Protein AF-A0A8E0M313-F1 (afdb_monomer_lite)

Radius of gyration: 15.92 Å; chains: 1; bounding box: 55×31×40 Å

Organism: NCBI:txid1256218

Secondary structure (DSSP, 8-state):
----------HHHHHHHHHHHHHHHHHHHHHH---HHHHHHHH-TT-TTSSEE-TTSPEE-TTS-HHHHHHHHHHHHHHHHHHTT-

Structure (mmCIF, N/CA/C/O backbone):
data_AF-A0A8E0M313-F1
#
_entry.id   AF-A0A8E0M313-F1
#
loop_
_atom_site.group_PDB
_atom_site.id
_atom_site.type_symbol
_atom_site.label_atom_id
_atom_site.label_alt_id
_atom_site.label_comp_id
_atom_site.label_asym_id
_atom_site.label_entity_id
_atom_site.label_seq_id
_atom_site.pdbx_PDB_ins_code
_atom_site.Cartn_x
_atom_site.Cartn_y
_atom_site.Cartn_z
_atom_site.occupancy
_atom_site.B_iso_or_equiv
_atom_site.auth_seq_id
_atom_site.auth_comp_id
_atom_site.auth_asym_id
_atom_site.auth_atom_id
_atom_site.pdbx_PDB_model_num
ATOM 1 N N . MET A 1 1 ? 39.192 -16.227 -19.235 1.00 39.62 1 MET A N 1
ATOM 2 C CA . MET A 1 1 ? 38.719 -14.826 -19.250 1.00 39.62 1 MET A CA 1
ATOM 3 C C . MET A 1 1 ? 37.285 -14.828 -18.748 1.00 39.62 1 MET A C 1
ATOM 5 O O . MET A 1 1 ? 36.472 -15.559 -19.297 1.00 39.62 1 MET A O 1
ATOM 9 N N . GLY A 1 2 ? 37.045 -14.170 -17.610 1.00 40.44 2 GLY A N 1
ATOM 10 C CA . GLY A 1 2 ? 35.829 -14.299 -16.804 1.00 40.44 2 GLY A CA 1
ATOM 11 C C . GLY A 1 2 ? 34.576 -13.803 -17.519 1.00 40.44 2 GLY A C 1
ATOM 12 O O . GLY A 1 2 ? 34.567 -12.710 -18.080 1.00 40.44 2 GLY A O 1
ATOM 13 N N . GLY A 1 3 ? 33.532 -14.631 -17.484 1.00 42.72 3 GLY A N 1
ATOM 14 C CA . GLY A 1 3 ? 32.210 -14.308 -17.998 1.00 42.72 3 GLY A CA 1
ATOM 15 C C . GLY A 1 3 ? 31.617 -13.120 -17.254 1.00 42.72 3 GLY A C 1
ATOM 16 O O . GLY A 1 3 ? 31.408 -13.162 -16.042 1.00 42.72 3 GLY A O 1
ATOM 17 N N . VAL A 1 4 ? 31.334 -12.059 -17.998 1.00 50.19 4 VAL A N 1
ATOM 18 C CA . VAL A 1 4 ? 30.567 -10.919 -17.515 1.00 50.19 4 VAL A CA 1
ATOM 19 C C . VAL A 1 4 ? 29.105 -11.361 -17.455 1.00 50.19 4 VAL A C 1
ATOM 21 O O . VAL A 1 4 ? 28.356 -11.222 -18.418 1.00 50.19 4 VAL A O 1
ATOM 24 N N . ILE A 1 5 ? 28.690 -11.945 -16.331 1.00 49.50 5 ILE A N 1
ATOM 25 C CA . ILE A 1 5 ? 27.268 -12.133 -16.030 1.00 49.50 5 ILE A CA 1
ATOM 26 C C . ILE A 1 5 ? 26.739 -10.766 -15.585 1.00 49.50 5 ILE A C 1
ATOM 28 O O . ILE A 1 5 ? 26.588 -10.475 -14.401 1.00 49.50 5 ILE A O 1
ATOM 32 N N . CYS A 1 6 ? 26.503 -9.883 -16.554 1.00 46.22 6 CYS A N 1
ATOM 33 C CA . CYS A 1 6 ? 25.666 -8.714 -16.335 1.00 46.22 6 CYS A CA 1
ATOM 34 C C . CYS A 1 6 ? 24.234 -9.224 -16.177 1.00 46.22 6 CYS A C 1
ATOM 36 O O . CYS A 1 6 ? 23.608 -9.651 -17.145 1.00 46.22 6 CYS A O 1
ATOM 38 N N . TYR A 1 7 ? 23.740 -9.221 -14.938 1.00 49.19 7 TYR A N 1
ATOM 39 C CA . TYR A 1 7 ? 22.379 -9.587 -14.561 1.00 49.19 7 TYR A CA 1
ATOM 40 C C . TYR A 1 7 ? 21.360 -8.679 -15.263 1.00 49.19 7 TYR A C 1
ATOM 42 O O . TYR A 1 7 ? 20.835 -7.725 -14.689 1.00 49.19 7 TYR A O 1
ATOM 50 N N . ALA A 1 8 ? 21.035 -8.993 -16.513 1.00 51.00 8 ALA A N 1
ATOM 51 C CA . ALA A 1 8 ? 19.788 -8.579 -17.121 1.00 51.00 8 ALA A CA 1
ATOM 52 C C . ALA A 1 8 ? 18.689 -9.329 -16.370 1.00 51.00 8 ALA A C 1
ATOM 54 O O . ALA A 1 8 ? 18.280 -10.406 -16.789 1.00 51.00 8 ALA A O 1
ATOM 55 N N . VAL A 1 9 ? 18.260 -8.803 -15.215 1.00 55.19 9 VAL A N 1
ATOM 56 C CA . VAL A 1 9 ? 17.056 -9.276 -14.526 1.00 55.19 9 VAL A CA 1
ATOM 57 C C . VAL A 1 9 ? 15.958 -9.273 -15.585 1.00 55.19 9 VAL A C 1
ATOM 59 O O . VAL A 1 9 ? 15.572 -8.184 -16.029 1.00 55.19 9 VAL A O 1
ATOM 62 N N . PRO A 1 10 ? 15.494 -10.445 -16.054 1.00 57.91 10 PRO A N 1
ATOM 63 C CA . PRO A 1 10 ? 14.627 -10.483 -17.215 1.00 57.91 10 PRO A CA 1
ATOM 64 C C . PRO A 1 10 ? 13.381 -9.669 -16.893 1.00 57.91 10 PRO A C 1
ATOM 66 O O . PRO A 1 10 ? 12.836 -9.777 -15.794 1.00 57.91 10 PRO A O 1
ATOM 69 N N . VAL A 1 11 ? 12.921 -8.842 -17.832 1.00 60.91 11 VAL A N 1
ATOM 70 C CA . VAL A 1 11 ? 11.720 -7.993 -17.686 1.00 60.91 11 VAL A CA 1
ATOM 71 C C . VAL A 1 11 ? 10.522 -8.795 -17.139 1.00 60.91 11 VAL A C 1
ATOM 73 O O . VAL A 1 11 ? 9.694 -8.281 -16.386 1.00 60.91 11 VAL A O 1
ATOM 76 N N . PHE A 1 12 ? 10.500 -10.097 -17.430 1.00 60.69 12 PHE A N 1
ATOM 77 C CA . PHE A 1 12 ? 9.616 -11.105 -16.859 1.00 60.69 12 PHE A CA 1
ATOM 78 C C . PHE A 1 12 ? 9.582 -11.141 -15.316 1.00 60.69 12 PHE A C 1
ATOM 80 O O . PHE A 1 12 ? 8.505 -11.077 -14.723 1.00 60.69 12 PHE A O 1
ATOM 87 N N . TRP A 1 13 ? 10.738 -11.153 -14.644 1.00 65.50 13 TRP A N 1
ATOM 88 C CA . TRP A 1 13 ? 10.828 -11.183 -13.179 1.00 65.50 13 TRP A CA 1
ATOM 89 C C . TRP A 1 13 ? 10.327 -9.891 -12.547 1.00 65.50 13 TRP A C 1
ATOM 91 O O . TRP A 1 13 ? 9.674 -9.939 -11.508 1.00 65.50 13 TRP A O 1
ATOM 101 N N . LYS A 1 14 ? 10.537 -8.736 -13.198 1.00 69.25 14 LYS A N 1
ATOM 102 C CA . LYS A 1 14 ? 9.953 -7.464 -12.736 1.00 69.25 14 LYS A CA 1
ATOM 103 C C . LYS A 1 14 ? 8.424 -7.519 -12.742 1.00 69.25 14 LYS A C 1
ATOM 105 O O . LYS A 1 14 ? 7.793 -7.024 -11.810 1.00 69.25 14 LYS A O 1
ATOM 110 N N . ARG A 1 15 ? 7.822 -8.152 -13.755 1.00 73.88 15 ARG A N 1
ATOM 111 C CA . ARG A 1 15 ? 6.361 -8.292 -13.873 1.00 73.88 15 ARG A CA 1
ATOM 112 C C . ARG A 1 15 ? 5.785 -9.252 -12.826 1.00 73.88 15 ARG A C 1
ATOM 114 O O . ARG A 1 15 ? 4.750 -8.942 -12.238 1.00 73.88 15 ARG A O 1
ATOM 121 N N . ILE A 1 16 ? 6.470 -10.364 -12.552 1.00 80.19 16 ILE A N 1
ATOM 122 C CA . ILE A 1 16 ? 6.092 -11.315 -11.491 1.00 80.19 16 ILE A CA 1
ATOM 123 C C . ILE A 1 16 ? 6.215 -10.669 -10.110 1.00 80.19 16 ILE A C 1
ATOM 125 O O . ILE A 1 16 ? 5.260 -10.700 -9.335 1.00 80.19 16 ILE A O 1
ATOM 129 N N . LEU A 1 17 ? 7.349 -10.024 -9.823 1.00 79.62 17 LEU A N 1
ATOM 130 C CA . LEU A 1 17 ? 7.593 -9.367 -8.539 1.00 79.62 17 LEU A CA 1
ATOM 131 C C . LEU A 1 17 ? 6.545 -8.284 -8.257 1.00 79.62 17 LEU A C 1
ATOM 133 O O . LEU A 1 17 ? 6.059 -8.161 -7.137 1.00 79.62 17 LEU A O 1
ATOM 137 N N . ARG A 1 18 ? 6.158 -7.523 -9.288 1.00 83.00 18 ARG A N 1
ATOM 138 C CA . ARG A 1 18 ? 5.116 -6.501 -9.180 1.00 83.00 18 ARG A CA 1
ATOM 139 C C . ARG A 1 18 ? 3.757 -7.101 -8.832 1.00 83.00 18 ARG A C 1
ATOM 141 O O . ARG A 1 18 ? 3.114 -6.615 -7.910 1.00 83.00 18 ARG A O 1
ATOM 148 N N . ARG A 1 19 ? 3.329 -8.156 -9.535 1.00 83.44 19 ARG A N 1
ATOM 149 C CA . ARG A 1 19 ? 2.061 -8.847 -9.236 1.00 83.44 19 ARG A CA 1
ATOM 150 C C . ARG A 1 19 ? 2.047 -9.397 -7.815 1.00 83.44 19 ARG A C 1
ATOM 152 O O . ARG A 1 19 ? 1.055 -9.231 -7.116 1.00 83.44 19 ARG A O 1
ATOM 159 N N . HIS A 1 20 ? 3.157 -9.991 -7.386 1.00 86.12 20 HIS A N 1
ATOM 160 C CA . HIS A 1 20 ? 3.291 -10.517 -6.034 1.00 86.12 20 HIS A CA 1
ATOM 161 C C . HIS A 1 20 ? 3.180 -9.407 -4.977 1.00 86.12 20 HIS A C 1
ATOM 163 O O . HIS A 1 20 ? 2.420 -9.546 -4.025 1.00 86.12 20 HIS A O 1
ATOM 169 N N . LEU A 1 21 ? 3.857 -8.270 -5.183 1.00 85.50 21 LEU A N 1
ATOM 170 C CA . LEU A 1 2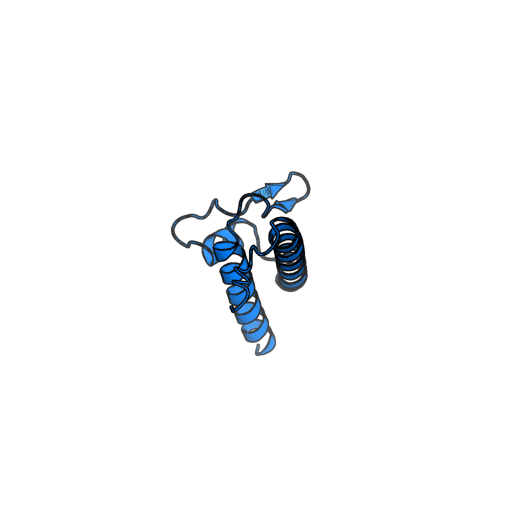1 ? 3.762 -7.107 -4.292 1.00 85.50 21 LEU A CA 1
ATOM 171 C C . LEU A 1 21 ? 2.338 -6.544 -4.213 1.00 85.50 21 LEU A C 1
ATOM 173 O O . LEU A 1 21 ? 1.865 -6.259 -3.118 1.00 85.50 21 LEU A O 1
ATOM 177 N N . ILE A 1 22 ? 1.652 -6.400 -5.350 1.00 86.50 22 ILE A N 1
ATOM 178 C CA . ILE A 1 22 ? 0.266 -5.908 -5.389 1.00 86.50 22 ILE A CA 1
ATOM 179 C C . ILE A 1 22 ? -0.668 -6.865 -4.646 1.00 86.50 22 ILE A C 1
ATOM 181 O O . ILE A 1 22 ? -1.509 -6.419 -3.871 1.00 86.50 22 ILE A O 1
ATOM 185 N N . HIS A 1 23 ? -0.507 -8.174 -4.850 1.00 87.44 23 HIS A N 1
ATOM 186 C CA . HIS A 1 23 ? -1.292 -9.172 -4.132 1.00 87.44 23 HIS A CA 1
ATOM 187 C C . HIS A 1 23 ? -1.069 -9.065 -2.618 1.00 8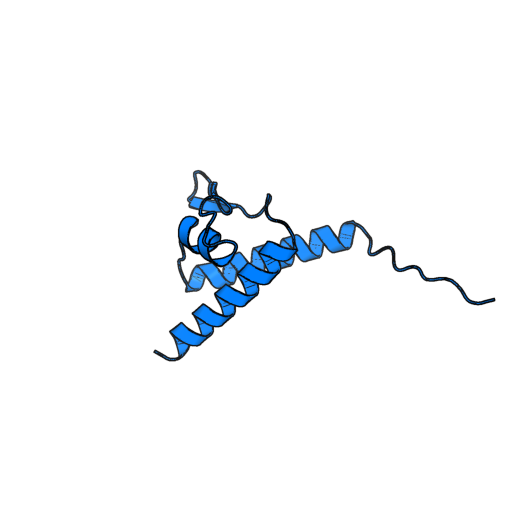7.44 23 HIS A C 1
ATOM 189 O O . HIS A 1 23 ? -2.028 -9.024 -1.856 1.00 87.44 23 HIS A O 1
ATOM 195 N N . GLU A 1 24 ? 0.184 -8.946 -2.178 1.00 87.94 24 GLU A N 1
ATOM 196 C CA . GLU A 1 24 ? 0.520 -8.805 -0.759 1.00 87.94 24 GLU A CA 1
ATOM 197 C C . GLU A 1 24 ? -0.071 -7.526 -0.142 1.00 87.94 24 GLU A C 1
ATOM 199 O O . GLU A 1 24 ? -0.627 -7.570 0.954 1.00 87.94 24 GLU A O 1
ATOM 204 N N . ILE A 1 25 ? -0.024 -6.403 -0.866 1.00 87.75 25 ILE A N 1
ATOM 205 C CA . ILE A 1 25 ? -0.680 -5.143 -0.482 1.00 87.75 25 ILE A CA 1
ATOM 206 C C . ILE A 1 25 ? -2.194 -5.335 -0.340 1.00 87.75 25 ILE A C 1
ATOM 208 O O . ILE A 1 25 ? -2.756 -4.932 0.678 1.00 87.75 25 ILE A O 1
ATOM 212 N N . LYS A 1 26 ? -2.855 -5.968 -1.322 1.00 86.88 26 LYS A N 1
ATOM 213 C CA . LYS A 1 26 ? -4.301 -6.243 -1.268 1.00 86.88 26 LYS A CA 1
ATOM 214 C C . LYS A 1 26 ? -4.648 -7.101 -0.048 1.00 86.88 26 LYS A C 1
ATOM 216 O O . LYS A 1 26 ? -5.570 -6.758 0.687 1.00 86.88 26 LYS A O 1
ATOM 221 N N . THR A 1 27 ? -3.874 -8.152 0.226 1.00 88.06 27 THR A N 1
ATOM 222 C CA . THR A 1 27 ? -4.064 -9.016 1.403 1.00 88.06 27 THR A CA 1
ATOM 223 C C . THR A 1 27 ? -3.867 -8.260 2.719 1.00 88.06 27 THR A C 1
ATOM 225 O O . THR A 1 27 ? -4.657 -8.420 3.647 1.00 88.06 27 THR A O 1
ATOM 228 N N . LEU A 1 28 ? -2.839 -7.410 2.821 1.00 87.00 28 LEU A N 1
ATOM 229 C CA . LEU A 1 28 ? -2.645 -6.560 3.999 1.00 87.00 28 LEU A CA 1
ATOM 230 C C . LEU A 1 28 ? -3.815 -5.588 4.175 1.00 87.00 28 LEU A C 1
ATOM 232 O O . LEU A 1 28 ? -4.291 -5.403 5.295 1.00 87.00 28 LEU A O 1
ATOM 236 N N . ASN A 1 29 ? -4.318 -5.021 3.076 1.00 86.00 29 ASN A N 1
ATOM 237 C CA . ASN A 1 29 ? -5.442 -4.103 3.132 1.00 86.00 29 ASN A CA 1
ATOM 238 C C . ASN A 1 29 ? -6.765 -4.769 3.503 1.00 86.00 29 ASN A C 1
ATOM 240 O O . ASN A 1 29 ? -7.569 -4.139 4.172 1.00 86.00 29 ASN A O 1
ATOM 244 N N . GLN A 1 30 ? -7.003 -6.029 3.137 1.00 84.12 30 GLN A N 1
ATOM 245 C CA . GLN A 1 30 ? -8.231 -6.731 3.532 1.00 84.12 30 GLN A CA 1
ATOM 246 C C . GLN A 1 30 ? -8.436 -6.743 5.058 1.00 84.12 30 GLN A C 1
ATOM 248 O O . GLN A 1 30 ? -9.565 -6.623 5.523 1.00 84.12 30 GLN A O 1
ATOM 253 N N . GLY A 1 31 ? -7.355 -6.819 5.845 1.00 82.62 31 GLY A N 1
ATOM 254 C CA . GLY A 1 31 ? -7.426 -6.732 7.311 1.00 82.62 31 GLY A CA 1
ATOM 255 C C . GLY A 1 31 ? -7.452 -5.303 7.874 1.00 82.62 31 GLY A C 1
ATOM 256 O O . GLY A 1 31 ? -7.867 -5.090 9.015 1.00 82.62 31 GLY A O 1
ATOM 257 N N . LEU A 1 32 ? -6.994 -4.317 7.100 1.00 83.19 32 LEU A N 1
ATOM 258 C CA . LEU A 1 32 ? -6.914 -2.917 7.528 1.00 83.19 32 LEU A CA 1
ATOM 259 C C . LEU A 1 32 ? -8.104 -2.069 7.058 1.00 83.19 32 LEU A C 1
ATOM 261 O O . LEU A 1 32 ? -8.418 -1.087 7.723 1.00 83.19 32 LEU A O 1
ATOM 265 N N . GLN A 1 33 ? -8.771 -2.474 5.973 1.00 85.19 33 G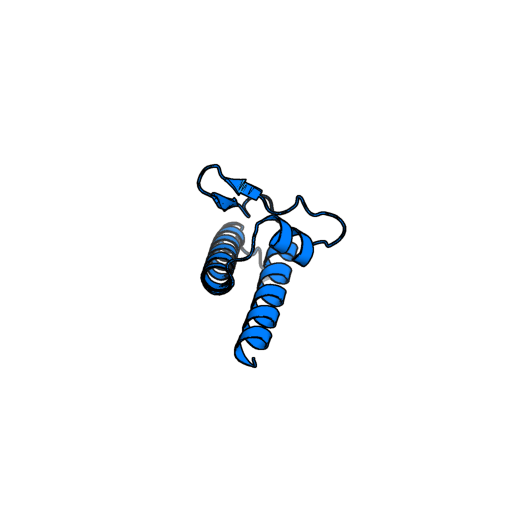LN A N 1
ATOM 266 C CA . GLN A 1 33 ? -9.879 -1.785 5.304 1.00 85.19 33 GLN A CA 1
ATOM 267 C C . GLN A 1 33 ? -9.575 -0.309 4.992 1.00 85.19 33 GLN A C 1
ATOM 269 O O . GLN A 1 33 ? -10.410 0.570 5.198 1.00 85.19 33 GLN A O 1
ATOM 274 N N . LEU A 1 34 ? -8.367 -0.013 4.500 1.00 85.38 34 LEU A N 1
ATOM 275 C CA . LEU A 1 34 ? -7.999 1.350 4.118 1.00 85.38 34 LEU A CA 1
ATOM 276 C C . LEU A 1 34 ? -8.631 1.731 2.780 1.00 85.38 34 LEU A C 1
ATOM 278 O O . LEU A 1 34 ? -8.685 0.930 1.841 1.00 85.38 34 LEU A O 1
ATOM 282 N N . SER A 1 35 ? -9.056 2.991 2.698 1.00 86.50 35 SER A N 1
ATOM 283 C CA . SER A 1 35 ? -9.562 3.607 1.474 1.00 86.50 35 SER A CA 1
ATOM 284 C C . SER A 1 35 ? -8.432 3.931 0.492 1.00 86.50 35 SER A C 1
ATOM 286 O O . SER A 1 35 ? -7.268 4.067 0.878 1.00 86.50 35 SER A O 1
ATOM 288 N N . SER A 1 36 ? -8.782 4.120 -0.783 1.00 86.62 36 SER A N 1
ATOM 289 C CA . SER A 1 36 ? -7.849 4.564 -1.831 1.00 86.62 36 SER A CA 1
ATOM 290 C C . SER A 1 36 ? -7.118 5.852 -1.442 1.00 86.62 36 SER A C 1
ATOM 292 O O . SER A 1 36 ? -5.897 5.922 -1.535 1.00 86.62 36 SER A O 1
ATOM 294 N N . LYS A 1 37 ? -7.842 6.833 -0.890 1.00 86.44 37 LYS A N 1
ATOM 295 C CA . LYS A 1 37 ? -7.270 8.091 -0.391 1.00 86.44 37 LYS A CA 1
ATOM 296 C C . LYS A 1 37 ? -6.247 7.869 0.724 1.00 86.44 37 LYS A C 1
ATOM 298 O O . LYS A 1 37 ? -5.170 8.457 0.676 1.00 86.44 37 LYS A O 1
ATOM 303 N N . ALA A 1 38 ? -6.566 7.021 1.705 1.00 86.94 38 ALA A N 1
ATOM 304 C CA . ALA A 1 38 ? -5.638 6.706 2.788 1.00 86.94 38 ALA A CA 1
ATOM 305 C C . ALA A 1 38 ? -4.371 6.035 2.242 1.00 86.94 38 ALA A C 1
ATOM 307 O O . ALA A 1 38 ? -3.269 6.393 2.636 1.00 86.94 38 ALA A O 1
ATOM 308 N N . MET A 1 39 ? -4.505 5.121 1.276 1.00 87.56 39 MET A N 1
ATOM 309 C CA . MET A 1 39 ? -3.344 4.514 0.627 1.00 87.56 39 MET A CA 1
ATOM 310 C C . MET A 1 39 ? -2.496 5.501 -0.166 1.00 87.56 39 MET A C 1
ATOM 312 O O . MET A 1 39 ? -1.272 5.414 -0.106 1.00 87.56 39 MET A O 1
ATOM 316 N N . SER A 1 40 ? -3.116 6.435 -0.888 1.00 88.12 40 SER A N 1
ATOM 317 C CA . SER A 1 40 ? -2.380 7.494 -1.580 1.00 88.12 40 SER A CA 1
ATOM 318 C C . SER A 1 40 ? -1.542 8.306 -0.599 1.00 88.12 40 SER A C 1
ATOM 320 O O . SER A 1 40 ? -0.354 8.488 -0.836 1.00 88.12 40 SER A O 1
ATOM 322 N N . GLN A 1 41 ? -2.119 8.680 0.548 1.00 87.94 41 GLN A N 1
ATOM 323 C CA . GLN A 1 41 ? -1.420 9.437 1.591 1.00 87.94 41 GLN A CA 1
ATOM 324 C C . GLN A 1 41 ? -0.230 8.688 2.213 1.00 87.94 41 GLN A C 1
ATOM 326 O O . GLN A 1 41 ? 0.703 9.329 2.685 1.00 87.94 41 GLN A O 1
ATOM 331 N N . LEU A 1 42 ? -0.233 7.348 2.208 1.00 86.88 42 LEU A N 1
ATOM 332 C CA . LEU A 1 42 ? 0.908 6.541 2.674 1.00 86.88 42 LEU A CA 1
ATOM 333 C C . LEU A 1 42 ? 2.083 6.535 1.684 1.00 86.88 42 LEU A C 1
ATOM 335 O O . LEU A 1 42 ? 3.225 6.276 2.069 1.00 86.88 42 LEU A O 1
ATOM 339 N N . ILE A 1 43 ? 1.813 6.769 0.400 1.00 85.38 43 ILE A N 1
ATOM 340 C CA . ILE A 1 43 ? 2.851 6.883 -0.631 1.00 85.38 43 ILE A CA 1
ATOM 341 C C . ILE A 1 43 ? 3.361 8.318 -0.664 1.00 85.38 43 ILE A C 1
ATOM 343 O O . ILE A 1 43 ? 4.564 8.552 -0.569 1.00 85.38 43 ILE A O 1
ATOM 347 N N . ASP A 1 44 ? 2.433 9.253 -0.801 1.00 83.06 44 ASP A N 1
ATOM 348 C CA . ASP A 1 44 ? 2.707 10.671 -0.888 1.00 83.06 44 ASP A CA 1
ATOM 349 C C . ASP A 1 44 ? 1.589 11.440 -0.165 1.00 83.06 44 ASP A C 1
ATOM 351 O O . ASP A 1 44 ? 0.448 11.483 -0.642 1.00 83.06 44 ASP A O 1
ATOM 355 N N . PRO A 1 45 ? 1.877 12.039 1.001 1.00 81.62 45 PRO A N 1
ATOM 356 C CA . PRO A 1 45 ? 0.886 12.809 1.741 1.00 81.62 45 PRO A CA 1
ATOM 357 C C . PRO A 1 45 ? 0.440 14.073 0.991 1.00 81.62 45 PRO A C 1
ATOM 359 O O . PRO A 1 45 ? -0.667 14.554 1.241 1.00 81.62 45 PRO A O 1
ATOM 362 N N . GLU A 1 46 ? 1.254 14.589 0.063 1.00 83.31 46 GLU A N 1
ATOM 363 C CA . GLU A 1 46 ? 0.930 15.765 -0.750 1.00 83.31 46 GLU A CA 1
ATOM 364 C C . GLU A 1 46 ? 0.080 15.401 -1.977 1.00 83.31 46 GLU A C 1
ATOM 366 O O . GLU A 1 46 ? -0.649 16.249 -2.498 1.00 83.31 46 GLU A O 1
ATOM 371 N N . ASN A 1 47 ? 0.093 14.130 -2.402 1.00 78.75 47 ASN A N 1
ATOM 372 C CA . ASN A 1 47 ? -0.675 13.643 -3.545 1.00 78.75 47 ASN A CA 1
ATOM 373 C C . ASN A 1 47 ? -1.683 12.534 -3.167 1.00 78.75 47 ASN A C 1
ATOM 375 O O . ASN A 1 47 ? -1.396 11.339 -3.273 1.00 78.75 47 ASN A O 1
ATOM 379 N N . PRO A 1 48 ? -2.932 12.893 -2.815 1.00 73.06 48 PRO A N 1
ATOM 380 C CA . PRO A 1 48 ? -3.958 11.927 -2.426 1.00 73.06 48 PRO A CA 1
ATOM 381 C C . PRO A 1 48 ? -4.577 11.142 -3.601 1.00 73.06 48 PRO A C 1
ATOM 383 O O . PRO A 1 48 ? -5.455 10.307 -3.367 1.00 73.06 48 PRO A O 1
ATOM 386 N N . TYR A 1 49 ? -4.132 11.359 -4.843 1.00 75.94 49 TYR A N 1
ATOM 387 C CA . TYR A 1 49 ? -4.700 10.752 -6.056 1.00 75.94 49 TYR A CA 1
ATOM 388 C C . TYR A 1 49 ? -3.734 9.775 -6.739 1.00 75.94 49 TYR A C 1
ATOM 390 O O . TYR A 1 49 ? -3.701 9.670 -7.961 1.00 75.94 49 TYR A O 1
ATOM 398 N N . MET A 1 50 ? -2.913 9.065 -5.964 1.00 80.69 50 MET A N 1
ATOM 399 C CA . MET A 1 50 ? -1.977 8.074 -6.509 1.00 80.69 50 MET A CA 1
ATOM 400 C C . MET A 1 50 ? -2.570 6.667 -6.617 1.00 80.69 50 MET A C 1
ATOM 402 O O . MET A 1 50 ? -2.176 5.901 -7.497 1.00 80.69 50 MET A O 1
ATOM 406 N N . VAL A 1 51 ? -3.485 6.315 -5.714 1.00 84.06 51 VAL A N 1
ATOM 407 C CA . VAL A 1 51 ? -4.205 5.040 -5.695 1.00 84.06 51 VAL A CA 1
ATOM 408 C C . VAL A 1 51 ? -5.662 5.304 -6.028 1.00 84.06 51 VAL A C 1
ATOM 410 O O . VAL A 1 51 ? -6.308 6.148 -5.407 1.00 84.06 51 VAL A O 1
ATOM 413 N N . PHE A 1 52 ? -6.184 4.549 -6.986 1.00 83.81 52 PHE A N 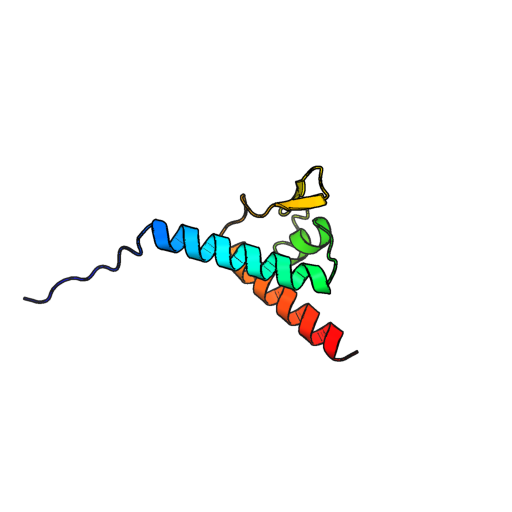1
ATOM 414 C CA . PHE A 1 52 ? -7.571 4.643 -7.417 1.00 83.81 52 PHE A CA 1
ATOM 415 C C . PHE A 1 52 ? -8.320 3.380 -7.014 1.00 83.81 52 PHE A C 1
ATOM 417 O O . PHE A 1 52 ? -7.723 2.313 -6.889 1.00 83.81 52 PHE A O 1
ATOM 424 N N . ALA A 1 53 ? -9.620 3.516 -6.782 1.00 83.62 53 ALA A N 1
ATOM 425 C CA . ALA A 1 53 ? -10.522 2.378 -6.734 1.00 83.62 53 ALA A CA 1
ATOM 426 C C . ALA A 1 53 ? -11.258 2.316 -8.074 1.00 83.62 53 ALA A C 1
ATOM 428 O O . ALA A 1 53 ? -11.619 3.364 -8.614 1.00 83.62 53 ALA A O 1
ATOM 429 N N . ASP A 1 54 ? -11.435 1.118 -8.614 1.00 82.50 54 ASP A N 1
ATOM 430 C CA . ASP A 1 54 ? -12.284 0.901 -9.778 1.00 82.50 54 ASP A CA 1
ATOM 431 C C . ASP A 1 54 ? -13.775 1.018 -9.406 1.00 82.50 54 ASP A C 1
ATOM 433 O O . ASP A 1 54 ? -14.142 1.266 -8.253 1.00 82.50 54 ASP A O 1
ATOM 437 N N . GLU A 1 55 ? -14.651 0.830 -10.391 1.00 79.31 55 GLU A N 1
ATOM 438 C CA . GLU A 1 55 ? -16.108 0.881 -10.201 1.00 79.31 55 GLU A CA 1
ATOM 439 C C . GLU A 1 55 ? -16.638 -0.208 -9.251 1.00 79.31 55 GLU A C 1
A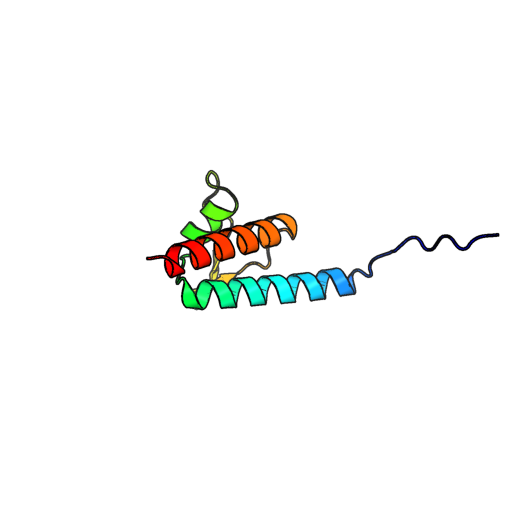TOM 441 O O . GLU A 1 55 ? -17.714 -0.052 -8.677 1.00 79.31 55 GLU A O 1
ATOM 446 N N . ASN A 1 56 ? -15.872 -1.281 -9.031 1.00 80.56 56 ASN A N 1
ATOM 447 C CA . ASN A 1 56 ? -16.193 -2.350 -8.088 1.00 80.56 56 ASN A CA 1
ATOM 448 C C . ASN A 1 56 ? -15.648 -2.068 -6.675 1.00 80.56 56 ASN A C 1
ATOM 450 O O . ASN A 1 56 ? -15.826 -2.884 -5.770 1.00 80.56 56 ASN A O 1
ATOM 454 N N . GLY A 1 57 ? -14.964 -0.936 -6.471 1.00 76.12 57 GLY A N 1
ATOM 455 C CA . GLY A 1 57 ? -14.286 -0.599 -5.221 1.00 76.12 57 GLY A CA 1
ATOM 456 C C . GLY A 1 57 ? -12.952 -1.328 -5.020 1.00 76.12 57 GLY A C 1
ATOM 457 O O . GLY A 1 57 ? -12.356 -1.227 -3.944 1.00 76.12 57 GLY A O 1
ATOM 458 N N . GLU A 1 58 ? -12.453 -2.050 -6.028 1.00 81.88 58 GLU A N 1
ATOM 459 C CA . GLU A 1 58 ? -11.138 -2.675 -5.982 1.00 81.88 58 GLU A CA 1
ATOM 460 C C . GLU A 1 58 ? -10.037 -1.646 -6.214 1.00 81.88 58 GLU A C 1
ATOM 462 O O . GLU A 1 58 ? -10.057 -0.857 -7.154 1.00 81.88 58 GLU A O 1
ATOM 467 N N . LEU A 1 59 ? -9.009 -1.694 -5.373 1.00 84.50 59 LEU A N 1
ATOM 468 C CA . LEU A 1 59 ? -7.870 -0.797 -5.496 1.00 84.50 59 LEU A CA 1
ATOM 469 C C . LEU A 1 59 ? -6.989 -1.190 -6.687 1.00 84.50 59 LEU A C 1
ATOM 471 O O . LEU A 1 59 ? -6.483 -2.320 -6.757 1.00 84.50 59 LEU A O 1
ATOM 475 N N . ASP A 1 60 ? -6.772 -0.232 -7.586 1.00 83.31 60 ASP A N 1
ATOM 476 C CA . ASP A 1 60 ? -5.878 -0.358 -8.725 1.00 83.31 60 ASP A CA 1
ATOM 477 C C . ASP A 1 60 ? -4.506 0.255 -8.421 1.00 83.31 60 ASP A C 1
ATOM 479 O O . ASP A 1 60 ? -4.346 1.428 -8.076 1.00 83.31 60 ASP A O 1
ATOM 483 N N . PHE A 1 61 ? -3.485 -0.580 -8.592 1.00 83.25 61 PHE A N 1
ATOM 484 C CA . PHE A 1 61 ? -2.080 -0.261 -8.362 1.00 83.25 61 PHE A CA 1
ATOM 485 C C . PHE A 1 61 ? -1.248 -0.388 -9.651 1.00 83.25 61 PHE A C 1
ATOM 487 O O . PHE A 1 61 ? -0.014 -0.315 -9.626 1.00 83.25 61 PHE A O 1
ATOM 494 N N . SER A 1 62 ? -1.907 -0.597 -10.795 1.00 78.44 62 SER A N 1
ATOM 495 C CA . SER A 1 62 ? -1.285 -0.855 -12.099 1.00 78.44 62 SER A CA 1
ATOM 496 C C . SER A 1 62 ? -0.500 0.335 -12.648 1.00 78.44 62 SER A C 1
ATOM 498 O O . SER A 1 62 ? 0.398 0.147 -13.475 1.00 78.44 62 SER A O 1
ATOM 500 N N . PHE A 1 63 ? -0.753 1.540 -12.138 1.00 80.12 63 PHE A N 1
ATOM 501 C CA . PHE A 1 63 ? -0.038 2.769 -12.495 1.00 80.12 63 PHE A CA 1
ATOM 502 C C . PHE A 1 63 ? 1.097 3.121 -11.520 1.00 80.12 63 PHE A C 1
ATOM 504 O O . PHE A 1 63 ? 1.961 3.935 -11.839 1.00 80.12 63 PHE A O 1
ATOM 511 N N . LEU A 1 64 ? 1.168 2.463 -10.356 1.00 83.12 64 LEU A N 1
ATOM 512 C CA . LEU A 1 64 ? 2.184 2.764 -9.350 1.00 83.12 64 LEU A CA 1
ATOM 513 C C . LEU A 1 64 ? 3.547 2.172 -9.687 1.00 83.12 64 LEU A C 1
ATOM 515 O O . LEU A 1 64 ? 3.688 0.992 -10.025 1.00 83.12 64 LEU A O 1
ATOM 519 N N . TRP A 1 65 ? 4.578 2.979 -9.481 1.00 84.69 65 TRP A N 1
ATOM 520 C CA . TRP A 1 65 ? 5.962 2.562 -9.625 1.00 84.69 65 TRP A CA 1
ATOM 521 C C . TRP A 1 65 ? 6.336 1.529 -8.554 1.00 84.69 65 TRP A C 1
ATOM 523 O O . TRP A 1 65 ? 5.782 1.505 -7.455 1.00 84.69 65 TRP A O 1
ATOM 533 N N . LEU A 1 66 ? 7.316 0.669 -8.855 1.00 83.38 66 LEU A N 1
ATOM 534 C CA . LEU A 1 66 ? 7.745 -0.394 -7.934 1.00 83.38 66 LEU A CA 1
ATOM 535 C C . LEU A 1 66 ? 8.245 0.160 -6.584 1.00 83.38 66 LEU A C 1
ATOM 537 O O . LEU A 1 66 ? 8.077 -0.499 -5.561 1.00 83.38 66 LEU A O 1
ATOM 541 N N . GLY A 1 67 ? 8.841 1.360 -6.583 1.00 85.38 67 GLY A N 1
ATOM 542 C CA . GLY A 1 67 ? 9.243 2.070 -5.363 1.00 85.38 67 GLY A CA 1
ATOM 543 C C . GLY A 1 67 ? 8.047 2.365 -4.456 1.00 85.38 67 GLY A C 1
ATOM 544 O O . GLY A 1 67 ? 8.043 1.943 -3.303 1.00 85.38 67 GLY A O 1
ATOM 545 N N . ASN A 1 68 ? 6.991 2.953 -5.021 1.00 87.50 68 ASN A N 1
ATOM 546 C CA . ASN A 1 68 ? 5.755 3.282 -4.308 1.00 87.50 68 ASN A CA 1
ATOM 547 C C . ASN A 1 68 ? 5.074 2.027 -3.750 1.00 87.50 68 ASN A C 1
ATOM 549 O O . ASN A 1 68 ? 4.625 2.026 -2.612 1.00 87.50 68 ASN A O 1
ATOM 553 N N . LEU A 1 69 ? 5.063 0.923 -4.508 1.00 86.81 69 LEU A N 1
ATOM 554 C CA . LEU A 1 69 ? 4.535 -0.361 -4.025 1.00 86.81 69 LEU A CA 1
ATOM 555 C C . LEU A 1 69 ? 5.325 -0.895 -2.821 1.00 86.81 69 LEU A C 1
ATOM 557 O O . LEU A 1 69 ? 4.745 -1.405 -1.865 1.00 86.81 69 LEU A O 1
ATOM 561 N N . ARG A 1 70 ? 6.659 -0.787 -2.845 1.00 87.69 70 ARG A N 1
ATOM 562 C CA . ARG A 1 70 ? 7.499 -1.211 -1.714 1.00 87.69 70 ARG A CA 1
ATOM 563 C C . ARG A 1 70 ? 7.272 -0.340 -0.482 1.00 87.69 70 ARG A C 1
ATOM 565 O O . ARG A 1 70 ? 7.202 -0.887 0.617 1.00 87.69 70 ARG A O 1
ATOM 572 N N . GLN A 1 71 ? 7.147 0.972 -0.667 1.00 88.88 71 GLN A N 1
ATOM 573 C CA . GLN A 1 71 ? 6.829 1.905 0.411 1.00 88.88 71 GLN A CA 1
ATOM 574 C C . GLN A 1 71 ? 5.456 1.596 1.011 1.00 88.88 71 GLN A C 1
ATOM 576 O O . GLN A 1 71 ? 5.366 1.346 2.208 1.00 88.88 71 GLN A O 1
ATOM 581 N N . LEU A 1 72 ? 4.422 1.469 0.175 1.00 88.50 72 LEU A N 1
ATOM 582 C CA . LEU A 1 72 ? 3.066 1.140 0.611 1.00 88.50 72 LEU A CA 1
ATOM 583 C C . LEU A 1 72 ? 3.031 -0.177 1.402 1.00 88.50 72 LEU A C 1
ATOM 585 O O . LEU A 1 72 ? 2.449 -0.239 2.480 1.00 88.50 72 LEU A O 1
ATOM 589 N N . ARG A 1 73 ? 3.716 -1.227 0.926 1.00 89.94 73 ARG A N 1
ATOM 590 C CA . ARG A 1 73 ? 3.842 -2.495 1.666 1.00 89.94 73 ARG A CA 1
ATOM 591 C C . ARG A 1 73 ? 4.447 -2.295 3.060 1.00 89.94 73 ARG A C 1
ATOM 593 O O . ARG A 1 73 ? 3.993 -2.932 4.010 1.00 89.94 73 ARG A O 1
ATOM 600 N N . ARG A 1 74 ? 5.488 -1.465 3.182 1.00 90.12 74 ARG A N 1
ATOM 601 C CA . ARG A 1 74 ? 6.159 -1.190 4.461 1.00 90.12 74 ARG A CA 1
ATOM 602 C C . ARG A 1 74 ? 5.220 -0.463 5.420 1.00 90.12 74 ARG A C 1
ATOM 604 O O . ARG A 1 74 ? 5.061 -0.928 6.544 1.00 90.12 74 ARG A O 1
ATOM 611 N N . GLU A 1 75 ? 4.566 0.597 4.957 1.00 89.75 75 GLU A N 1
ATOM 612 C CA . GLU A 1 75 ? 3.609 1.371 5.755 1.00 89.75 75 GLU A CA 1
ATOM 613 C C . GLU A 1 75 ? 2.431 0.512 6.226 1.00 89.75 75 GLU A C 1
ATOM 615 O O . GLU A 1 75 ? 2.119 0.471 7.414 1.00 89.75 75 GLU A O 1
ATOM 620 N N . LEU A 1 76 ? 1.834 -0.282 5.332 1.00 89.06 76 LEU A N 1
ATOM 621 C CA . LEU A 1 76 ? 0.749 -1.201 5.693 1.00 89.06 76 LEU A CA 1
ATOM 622 C C . LEU A 1 76 ? 1.173 -2.212 6.763 1.00 89.06 76 LEU A C 1
ATOM 624 O O . LEU A 1 76 ? 0.391 -2.539 7.656 1.00 89.06 76 LEU A O 1
ATOM 628 N N . ARG A 1 77 ? 2.413 -2.711 6.698 1.00 88.62 77 ARG A N 1
ATOM 629 C CA . ARG A 1 77 ? 2.943 -3.626 7.714 1.00 88.62 77 ARG A CA 1
ATOM 630 C C . ARG A 1 77 ? 3.084 -2.933 9.068 1.00 88.62 77 ARG A C 1
ATOM 632 O O . ARG A 1 77 ? 2.663 -3.507 10.067 1.00 88.62 77 ARG A O 1
ATOM 639 N N . LEU A 1 78 ? 3.602 -1.705 9.087 1.00 89.06 78 LEU A N 1
ATOM 640 C CA . LEU A 1 78 ? 3.719 -0.900 10.305 1.00 89.06 78 LEU A CA 1
ATOM 641 C C . LEU A 1 78 ? 2.347 -0.619 10.927 1.00 89.06 78 LEU A C 1
ATOM 643 O O . LEU A 1 78 ? 2.178 -0.796 12.129 1.00 89.06 78 LEU A O 1
ATOM 647 N N . ILE A 1 79 ? 1.352 -0.250 10.117 1.00 87.06 79 ILE A N 1
ATOM 648 C CA . ILE A 1 79 ? -0.022 -0.017 10.588 1.00 87.06 79 ILE A CA 1
ATOM 649 C C . ILE A 1 79 ? -0.620 -1.305 11.161 1.00 87.06 79 ILE A C 1
ATOM 651 O O . ILE A 1 79 ? -1.236 -1.281 12.225 1.00 87.06 79 ILE A O 1
ATOM 655 N N . LYS A 1 80 ? -0.421 -2.445 10.489 1.00 86.31 80 LYS A N 1
ATOM 656 C CA . LYS A 1 80 ? -0.889 -3.748 10.979 1.00 86.31 80 LYS A CA 1
ATOM 657 C C . LYS A 1 80 ? -0.255 -4.113 12.321 1.00 86.31 80 LYS A C 1
ATOM 659 O O . LYS A 1 80 ? -0.960 -4.583 13.207 1.00 86.31 80 LYS A O 1
ATOM 664 N N . GLU A 1 81 ? 1.047 -3.892 12.478 1.00 85.94 81 GLU A N 1
ATOM 665 C CA . GLU A 1 81 ? 1.757 -4.127 13.741 1.00 85.94 81 GLU A CA 1
ATOM 666 C C . GLU A 1 81 ? 1.281 -3.191 14.857 1.00 85.94 81 GLU A C 1
ATOM 668 O O . GLU A 1 81 ? 1.123 -3.636 15.990 1.00 85.94 81 GLU A O 1
ATOM 673 N N . GLN A 1 82 ? 1.004 -1.923 14.547 1.00 82.44 82 GLN A N 1
ATOM 674 C CA . GLN A 1 82 ? 0.442 -0.977 15.514 1.00 82.44 82 GLN A CA 1
ATOM 675 C C . GLN A 1 82 ? -0.969 -1.383 15.946 1.00 82.44 82 GLN A C 1
ATOM 677 O O . GLN A 1 82 ? -1.245 -1.440 17.140 1.00 82.44 82 GLN A O 1
ATOM 682 N N . LYS A 1 83 ? -1.840 -1.743 14.995 1.00 78.12 83 LYS A N 1
ATOM 683 C CA . LYS A 1 83 ? -3.213 -2.189 15.275 1.00 78.12 83 LYS A CA 1
ATOM 684 C C . LYS A 1 83 ? -3.263 -3.503 16.061 1.00 78.12 83 LYS A C 1
ATOM 686 O O . LYS A 1 83 ? -4.225 -3.729 16.771 1.00 78.12 83 LYS A O 1
ATOM 691 N N . ALA A 1 84 ? -2.246 -4.360 15.947 1.00 74.50 84 ALA A N 1
ATOM 692 C CA . ALA A 1 84 ? -2.152 -5.609 16.709 1.00 74.50 84 ALA A CA 1
ATOM 693 C C . ALA A 1 84 ? -1.694 -5.421 18.170 1.00 74.50 84 ALA A C 1
ATOM 695 O O . ALA A 1 84 ? -1.755 -6.372 18.945 1.00 74.50 84 ALA A O 1
ATOM 696 N N . ARG A 1 85 ? -1.187 -4.236 18.537 1.00 61.72 85 ARG A N 1
ATOM 697 C CA . ARG A 1 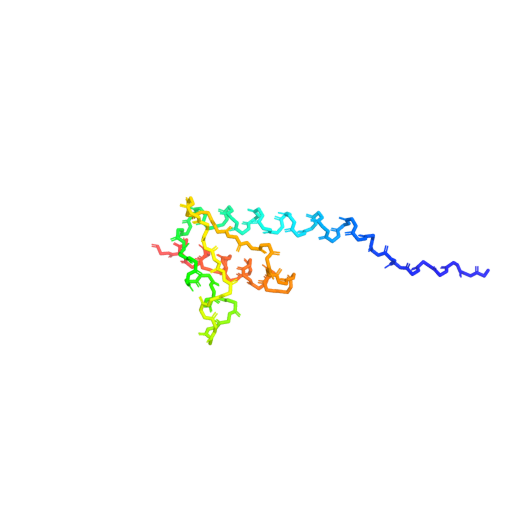85 ? -0.758 -3.908 19.910 1.00 61.72 85 ARG A CA 1
ATOM 698 C C . ARG A 1 85 ? -1.831 -3.189 20.735 1.00 61.72 85 ARG A C 1
ATOM 700 O O . ARG A 1 85 ? -1.586 -2.949 21.915 1.00 61.72 85 ARG A O 1
ATOM 707 N N . VAL A 1 86 ? -2.953 -2.822 20.119 1.00 54.06 86 VAL A N 1
ATOM 708 C CA . VAL A 1 86 ? -4.111 -2.163 20.746 1.00 54.06 86 VAL A CA 1
ATOM 709 C C . VAL A 1 86 ? -5.220 -3.189 20.912 1.00 54.06 86 VAL A C 1
ATOM 711 O O . VAL A 1 86 ? -5.832 -3.202 21.998 1.00 54.06 86 VAL A O 1
#

Sequence (86 aa):
MGGVICYAVPVFWKRILRRHLIHEIKTLNQGLQLSSKAMSQLIDPENPYMVFADENGELDFSFLWLGNLRQLRRELRLIKEQKARV

pLDDT: mean 78.5, std 13.06, range [39.62, 90.12]

Foldseek 3Di:
DDDPCPPPVDVVVVVVVVVVLVVLLQVLCVVVVDAQQRLCCQLPVVGSPQWDADPVRHIDCPPPDPVSSVSSSVVSVVVVVVVVVD